Protein AF-A0A498FNX6-F1 (afdb_monomer_lite)

Radius of gyration: 14.19 Å; chains: 1; bounding box: 36×18×38 Å

Structure (mmCIF, N/CA/C/O backbone):
data_AF-A0A498FNX6-F1
#
_entry.id   AF-A0A498FNX6-F1
#
loop_
_atom_site.group_PDB
_atom_site.id
_atom_site.type_symbol
_atom_site.label_atom_id
_atom_site.label_alt_id
_atom_site.label_comp_id
_atom_site.label_asym_id
_atom_site.label_entity_id
_atom_site.label_seq_id
_atom_site.pdbx_PDB_ins_code
_atom_site.Cartn_x
_atom_site.Cartn_y
_atom_site.Cartn_z
_atom_site.occupancy
_atom_site.B_iso_or_equiv
_atom_site.auth_seq_id
_atom_site.auth_comp_id
_atom_site.auth_asym_id
_atom_site.auth_atom_id
_atom_site.pdbx_PDB_model_num
ATOM 1 N N . MET A 1 1 ? 12.917 11.177 -24.236 1.00 45.88 1 MET A N 1
ATOM 2 C CA . MET A 1 1 ? 13.044 10.300 -23.054 1.00 45.88 1 MET A CA 1
ATOM 3 C C . MET A 1 1 ? 11.652 9.976 -22.521 1.00 45.88 1 MET A C 1
ATOM 5 O O . MET A 1 1 ? 11.180 10.678 -21.636 1.00 45.88 1 MET A O 1
ATOM 9 N N . PRO A 1 2 ? 10.954 8.994 -23.106 1.00 53.09 2 PRO A N 1
ATOM 10 C CA . PRO A 1 2 ? 9.685 8.496 -22.571 1.00 53.09 2 PRO A CA 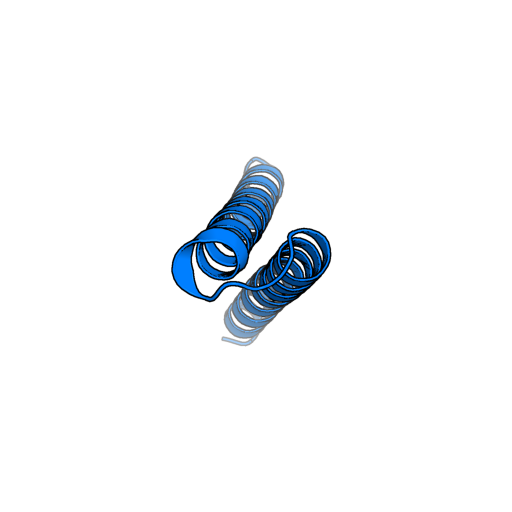1
ATOM 11 C C . PRO A 1 2 ? 9.834 7.560 -21.347 1.00 53.09 2 PRO A C 1
ATOM 13 O O . PRO A 1 2 ? 8.835 7.291 -20.690 1.00 53.09 2 PRO A O 1
ATOM 16 N N . ASP A 1 3 ? 11.048 7.127 -20.981 1.00 62.91 3 ASP A N 1
ATOM 17 C CA . ASP A 1 3 ? 11.241 6.071 -19.967 1.00 62.91 3 ASP A CA 1
ATOM 18 C C . ASP A 1 3 ? 11.218 6.563 -18.510 1.00 62.91 3 ASP A C 1
ATOM 20 O O . ASP A 1 3 ? 10.577 5.953 -17.658 1.00 62.91 3 ASP A O 1
ATOM 24 N N . ALA A 1 4 ? 11.827 7.715 -18.211 1.00 63.34 4 ALA A N 1
ATOM 25 C CA . ALA A 1 4 ? 11.900 8.222 -16.835 1.00 63.34 4 ALA A CA 1
ATOM 26 C C . ALA A 1 4 ? 10.522 8.593 -16.259 1.00 63.34 4 ALA A C 1
ATOM 28 O O . ALA A 1 4 ? 10.255 8.391 -15.079 1.00 63.34 4 ALA A O 1
ATOM 29 N N . SER A 1 5 ? 9.625 9.132 -17.090 1.00 67.38 5 SER A N 1
ATOM 30 C CA . SER A 1 5 ? 8.271 9.505 -16.665 1.00 67.38 5 SER A CA 1
ATOM 31 C C . SER A 1 5 ? 7.379 8.285 -16.423 1.00 67.38 5 SER A C 1
ATOM 33 O O . SER A 1 5 ? 6.547 8.313 -15.516 1.00 67.38 5 SER A O 1
ATOM 35 N N . ALA A 1 6 ? 7.557 7.216 -17.206 1.00 66.75 6 ALA A N 1
ATOM 36 C CA . ALA A 1 6 ? 6.843 5.957 -17.019 1.00 66.75 6 ALA A CA 1
ATOM 37 C C . ALA A 1 6 ? 7.305 5.234 -15.742 1.00 66.75 6 ALA A C 1
ATOM 39 O O . ALA A 1 6 ? 6.469 4.752 -14.976 1.00 66.75 6 ALA A O 1
ATOM 40 N N . ASP A 1 7 ? 8.611 5.239 -15.468 1.00 77.00 7 ASP A N 1
ATOM 41 C CA . ASP A 1 7 ? 9.201 4.652 -14.260 1.00 77.00 7 ASP A CA 1
ATOM 42 C C . ASP A 1 7 ? 8.746 5.374 -12.976 1.00 77.00 7 ASP A C 1
ATOM 44 O O . ASP A 1 7 ? 8.336 4.751 -11.989 1.00 77.00 7 ASP A O 1
ATOM 48 N N . LEU A 1 8 ? 8.674 6.710 -13.031 1.00 79.00 8 LEU A N 1
ATOM 49 C CA . LEU A 1 8 ? 8.118 7.531 -11.951 1.00 79.00 8 LEU A CA 1
ATOM 50 C C . LEU A 1 8 ? 6.625 7.256 -11.730 1.00 79.00 8 LEU A C 1
ATOM 52 O O . LEU A 1 8 ? 6.175 7.161 -10.588 1.00 79.00 8 LEU A O 1
ATOM 56 N N . GLY A 1 9 ? 5.862 7.102 -12.817 1.00 83.19 9 GLY A N 1
ATOM 57 C CA . GLY A 1 9 ? 4.444 6.747 -12.767 1.00 83.19 9 GLY A CA 1
ATOM 58 C C . GLY A 1 9 ? 4.206 5.374 -12.134 1.00 83.19 9 GLY A C 1
ATOM 59 O O . GLY A 1 9 ? 3.332 5.242 -11.278 1.00 83.19 9 GLY A O 1
ATOM 60 N N . SER A 1 10 ? 5.019 4.377 -12.491 1.00 85.06 10 SER A N 1
ATOM 61 C CA . SER A 1 10 ? 4.980 3.032 -11.901 1.00 85.06 10 SER A CA 1
ATOM 62 C C . SER A 1 10 ? 5.311 3.060 -10.405 1.00 85.06 10 SER A C 1
ATOM 64 O O . SER A 1 10 ? 4.568 2.511 -9.588 1.00 85.06 10 SER A O 1
ATOM 66 N N . THR A 1 11 ? 6.364 3.789 -10.022 1.00 89.38 11 THR A N 1
ATOM 67 C CA . THR A 1 11 ? 6.784 3.941 -8.620 1.00 89.38 11 THR A CA 1
ATOM 68 C C . THR A 1 11 ? 5.717 4.641 -7.775 1.00 89.38 11 THR A C 1
ATOM 70 O O . THR A 1 11 ? 5.392 4.186 -6.676 1.00 89.38 11 THR A O 1
ATOM 73 N N . LEU A 1 12 ? 5.117 5.719 -8.293 1.00 92.25 12 LEU A N 1
ATOM 74 C CA . LEU A 1 12 ? 4.007 6.417 -7.637 1.00 92.25 12 LEU A CA 1
ATOM 75 C C . LEU A 1 12 ? 2.752 5.544 -7.541 1.00 92.25 12 LEU A C 1
ATOM 77 O O . LEU A 1 12 ? 2.072 5.566 -6.516 1.00 92.25 12 LEU A O 1
ATOM 81 N N . GLY A 1 13 ? 2.460 4.756 -8.577 1.00 92.44 13 GLY A N 1
ATOM 82 C CA . GLY A 1 13 ? 1.366 3.788 -8.569 1.00 92.44 13 GLY A CA 1
ATOM 83 C C . GLY A 1 13 ? 1.554 2.729 -7.483 1.00 92.44 13 GLY A C 1
ATOM 84 O O . GLY A 1 13 ? 0.654 2.517 -6.672 1.00 92.44 13 GLY A O 1
ATOM 85 N N . ALA A 1 14 ? 2.741 2.124 -7.406 1.00 92.75 14 ALA A N 1
ATOM 86 C CA . ALA A 1 14 ? 3.083 1.145 -6.376 1.00 92.75 14 ALA A CA 1
ATOM 87 C C . ALA A 1 14 ? 2.997 1.741 -4.961 1.00 92.75 14 ALA A C 1
ATOM 89 O O . ALA A 1 14 ? 2.415 1.121 -4.069 1.00 92.75 14 ALA A O 1
ATOM 90 N N . LEU A 1 15 ? 3.505 2.964 -4.769 1.00 96.44 15 LEU A N 1
ATOM 91 C CA . LEU A 1 15 ? 3.400 3.705 -3.510 1.00 96.44 15 LEU A CA 1
ATOM 92 C C . LEU A 1 15 ? 1.936 3.907 -3.096 1.00 96.44 15 LEU A C 1
ATOM 94 O O . LEU A 1 15 ? 1.563 3.586 -1.967 1.00 96.44 15 LEU A O 1
ATOM 98 N N . ALA A 1 16 ? 1.110 4.431 -4.005 1.00 97.50 16 ALA A N 1
ATOM 99 C CA . ALA A 1 16 ? -0.291 4.728 -3.733 1.00 97.50 1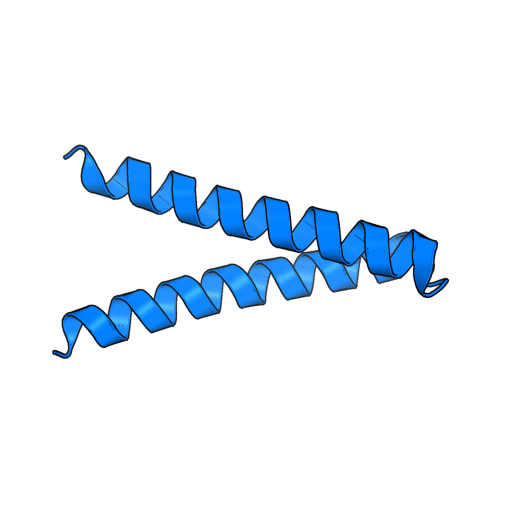6 ALA A CA 1
ATOM 100 C C . ALA A 1 16 ? -1.089 3.456 -3.419 1.00 97.50 16 ALA A C 1
ATOM 102 O O . ALA A 1 16 ? -1.852 3.431 -2.454 1.00 97.50 16 ALA A O 1
ATOM 103 N N . VAL A 1 17 ? -0.881 2.385 -4.190 1.00 97.62 17 VAL A N 1
ATOM 104 C CA . VAL A 1 17 ? -1.548 1.095 -3.975 1.00 97.62 17 VAL A CA 1
ATOM 105 C C . VAL A 1 17 ? -1.143 0.491 -2.632 1.00 97.62 17 VAL A C 1
ATOM 107 O O . VAL A 1 17 ? -2.021 0.096 -1.864 1.00 97.62 17 VAL A O 1
ATOM 110 N N . ALA A 1 18 ? 0.155 0.464 -2.315 1.00 97.94 18 ALA A N 1
ATOM 111 C CA . ALA A 1 18 ? 0.645 -0.045 -1.036 1.00 97.94 18 ALA A CA 1
ATOM 112 C C . ALA A 1 18 ? 0.071 0.754 0.142 1.00 97.94 18 ALA A C 1
ATOM 114 O O . ALA A 1 18 ? -0.443 0.160 1.089 1.00 97.94 18 ALA A O 1
ATOM 115 N N . PHE A 1 19 ? 0.091 2.088 0.054 1.00 98.25 19 PHE A N 1
ATOM 116 C CA . PHE A 1 19 ? -0.477 2.962 1.077 1.00 98.25 19 PHE A CA 1
ATOM 117 C C . PHE A 1 19 ? -1.967 2.680 1.300 1.00 98.25 19 PHE A C 1
ATOM 119 O O . PHE A 1 19 ? -2.374 2.363 2.417 1.00 98.25 19 PHE A O 1
ATOM 126 N N . VAL A 1 20 ? -2.779 2.742 0.240 1.00 98.44 20 VAL A N 1
ATOM 127 C CA . VAL A 1 20 ? -4.239 2.601 0.343 1.00 98.44 20 VAL A CA 1
ATOM 128 C C . VAL A 1 20 ? -4.629 1.214 0.843 1.00 98.44 20 VAL A C 1
ATOM 130 O O . VAL A 1 20 ? -5.430 1.109 1.772 1.00 98.44 20 VAL A O 1
ATOM 133 N N . LEU A 1 21 ? -4.063 0.149 0.266 1.00 98.50 21 LEU A N 1
ATOM 134 C CA . LEU A 1 21 ? -4.422 -1.216 0.649 1.00 98.50 21 LEU A CA 1
ATOM 135 C C . LEU A 1 21 ? -4.041 -1.506 2.097 1.00 98.50 21 LEU A C 1
ATOM 137 O O . LEU A 1 21 ? -4.877 -1.998 2.852 1.00 98.50 21 LEU A O 1
ATOM 141 N N . VAL A 1 22 ? -2.814 -1.174 2.504 1.00 98.44 22 VAL A N 1
ATOM 142 C CA . VAL A 1 22 ? -2.357 -1.464 3.866 1.00 98.44 22 VAL A CA 1
ATOM 143 C C . VAL A 1 22 ? -3.118 -0.621 4.881 1.00 98.44 22 VAL A C 1
ATOM 145 O O . VAL A 1 22 ? -3.587 -1.170 5.873 1.00 98.44 22 VAL A O 1
ATOM 148 N N . THR A 1 23 ? -3.336 0.672 4.625 1.00 98.38 23 THR A N 1
ATOM 149 C CA . THR A 1 23 ? -4.125 1.513 5.536 1.00 98.38 23 THR A CA 1
ATOM 150 C C . THR A 1 23 ? -5.553 1.002 5.690 1.00 98.38 23 THR A C 1
ATOM 152 O O . THR A 1 23 ? -6.031 0.872 6.819 1.00 98.38 23 THR A O 1
ATOM 155 N N . LEU A 1 24 ? -6.240 0.666 4.595 1.00 98.31 24 LEU A N 1
ATOM 156 C CA . LEU A 1 24 ? -7.611 0.166 4.684 1.00 98.31 24 LEU A CA 1
ATOM 157 C C . LEU A 1 24 ? -7.670 -1.192 5.381 1.00 98.31 24 LEU A C 1
ATOM 159 O O . LEU A 1 24 ? -8.496 -1.372 6.273 1.00 98.31 24 LEU A O 1
ATOM 163 N N . VAL A 1 25 ? -6.780 -2.124 5.048 1.00 98.38 25 VAL A N 1
ATOM 164 C CA . VAL A 1 25 ? -6.726 -3.442 5.695 1.00 98.38 25 VAL A CA 1
ATOM 165 C C . VAL A 1 25 ? -6.432 -3.303 7.194 1.00 98.38 25 VAL A C 1
ATOM 167 O O . VAL A 1 25 ? -7.145 -3.875 8.016 1.00 98.38 25 VAL A O 1
ATOM 170 N N . SER A 1 26 ? -5.449 -2.487 7.579 1.00 97.94 26 SER A N 1
ATOM 171 C CA . SER A 1 26 ? -5.124 -2.232 8.986 1.00 97.94 26 SER A CA 1
ATOM 172 C C . SER A 1 26 ? -6.278 -1.593 9.759 1.00 97.94 26 SER A C 1
ATOM 174 O O . SER A 1 26 ? -6.587 -2.043 10.863 1.00 97.94 26 SER A O 1
ATOM 176 N N . GLY A 1 27 ? -6.930 -0.576 9.191 1.00 96.88 27 GLY A N 1
ATOM 177 C CA . GLY A 1 27 ? -8.004 0.155 9.866 1.00 96.88 27 GLY A CA 1
ATOM 178 C C . GLY A 1 27 ? -9.338 -0.593 9.911 1.00 96.88 27 GLY A C 1
ATOM 179 O O . GLY A 1 27 ? -10.066 -0.482 10.892 1.00 96.88 27 GLY A O 1
ATOM 180 N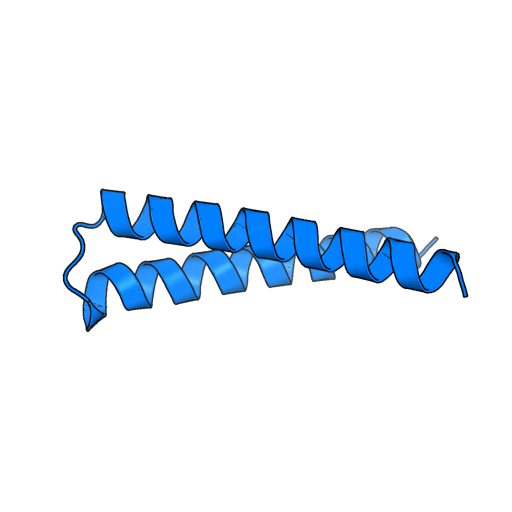 N . THR A 1 28 ? -9.667 -1.361 8.868 1.00 96.75 28 THR A N 1
ATOM 181 C CA . THR A 1 28 ? -10.988 -2.009 8.742 1.00 96.75 28 THR A CA 1
ATOM 182 C C . THR A 1 28 ? -10.998 -3.475 9.160 1.00 96.75 28 THR A C 1
ATOM 184 O O . THR A 1 28 ? -12.014 -3.934 9.674 1.00 96.75 28 THR A O 1
ATOM 187 N N . LEU A 1 29 ? -9.892 -4.207 8.972 1.00 97.38 29 LEU A N 1
ATOM 188 C CA . LEU A 1 29 ? -9.836 -5.651 9.236 1.00 97.38 29 LEU A CA 1
ATOM 189 C C . LEU A 1 29 ? -9.070 -5.994 10.516 1.00 97.38 29 LEU A C 1
ATOM 191 O O . LEU A 1 29 ? -9.426 -6.953 11.193 1.00 97.38 29 LEU A O 1
ATOM 195 N N . PHE A 1 30 ? -8.042 -5.216 10.866 1.00 96.81 30 PHE A N 1
ATOM 196 C CA . PHE A 1 30 ? -7.202 -5.488 12.041 1.00 96.81 30 PHE A CA 1
ATOM 197 C C . PHE A 1 30 ? -7.518 -4.614 13.263 1.00 96.81 30 PHE A C 1
ATOM 199 O O . PHE A 1 30 ? -6.944 -4.828 14.328 1.00 96.81 30 PHE A O 1
ATOM 206 N N . GLY A 1 31 ? -8.435 -3.650 13.138 1.00 94.94 31 GLY A N 1
ATOM 207 C CA . GLY A 1 31 ? -8.897 -2.827 14.261 1.00 94.94 31 GLY A CA 1
ATOM 208 C C . GLY A 1 31 ? -7.863 -1.828 14.791 1.00 94.94 31 GLY A C 1
ATOM 209 O O . GLY A 1 31 ? -8.038 -1.297 15.889 1.00 94.94 31 GLY A O 1
ATOM 210 N N . PHE A 1 32 ? -6.796 -1.551 14.032 1.00 97.56 32 PHE A N 1
ATOM 211 C CA . PHE A 1 32 ? -5.902 -0.438 14.345 1.00 97.56 32 PHE A CA 1
ATOM 212 C C . PHE A 1 32 ? -6.678 0.876 14.271 1.00 97.56 32 PHE A C 1
ATOM 214 O O . PHE A 1 32 ? -7.539 1.057 13.407 1.00 97.56 32 PHE A O 1
ATOM 221 N N . ASN A 1 33 ? -6.350 1.832 15.143 1.00 97.50 33 ASN A N 1
ATOM 222 C CA . ASN A 1 33 ? -6.933 3.162 14.996 1.00 97.50 33 ASN A CA 1
ATOM 223 C C . ASN A 1 33 ? -6.468 3.811 13.678 1.00 97.50 33 ASN A C 1
ATOM 225 O O . ASN A 1 33 ? -5.436 3.439 13.115 1.00 97.50 33 ASN A O 1
ATOM 229 N N . TRP A 1 34 ? -7.228 4.794 13.189 1.00 96.44 34 TRP A N 1
ATOM 230 C CA . TRP A 1 34 ? -6.975 5.414 11.883 1.00 96.44 34 TRP A CA 1
ATOM 231 C C . TRP A 1 34 ? -5.541 5.941 11.740 1.00 96.44 34 TRP A C 1
ATOM 233 O O . TRP A 1 34 ? -4.890 5.698 10.728 1.00 96.44 34 TRP A O 1
ATOM 243 N N . THR A 1 35 ? -5.007 6.586 12.780 1.00 97.94 35 THR A N 1
ATOM 244 C CA . THR A 1 35 ? -3.633 7.102 12.778 1.00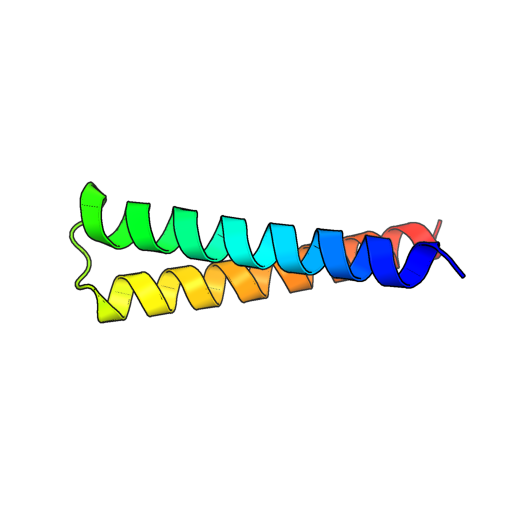 97.94 35 THR A CA 1
ATOM 245 C C . THR A 1 35 ? -2.604 5.975 12.661 1.00 97.94 35 THR A C 1
ATOM 247 O O . THR A 1 35 ? -1.700 6.060 11.836 1.00 97.94 35 THR A O 1
ATOM 250 N N . GLN A 1 36 ? -2.748 4.892 13.430 1.00 98.25 36 GLN A N 1
ATOM 251 C CA . GLN A 1 36 ? -1.873 3.715 13.344 1.00 98.25 36 GLN A CA 1
ATOM 252 C C . GLN A 1 36 ? -1.932 3.065 11.958 1.00 98.25 36 GLN A C 1
ATOM 254 O O . GLN A 1 36 ? -0.895 2.719 11.395 1.00 98.25 36 GLN A O 1
ATOM 259 N N . ALA A 1 37 ? -3.129 2.945 11.385 1.00 98.44 37 ALA A N 1
ATOM 260 C CA . ALA A 1 37 ? -3.330 2.382 10.056 1.00 98.44 37 ALA A CA 1
ATOM 261 C C . ALA A 1 37 ? -2.695 3.243 8.947 1.00 98.44 37 ALA A C 1
ATOM 263 O O . ALA A 1 37 ? -2.085 2.711 8.016 1.00 98.44 37 ALA A O 1
ATOM 264 N N . VAL A 1 38 ? -2.779 4.573 9.053 1.00 98.31 38 VAL A N 1
ATOM 265 C CA . VAL A 1 38 ? -2.107 5.506 8.130 1.00 98.31 38 VAL A CA 1
ATOM 266 C C . VAL A 1 38 ? -0.586 5.399 8.252 1.00 98.31 38 VAL A C 1
ATOM 268 O O . VAL A 1 38 ? 0.102 5.368 7.235 1.00 98.31 38 VAL A O 1
ATOM 271 N N . LEU A 1 39 ? -0.047 5.285 9.471 1.00 98.44 39 LEU A N 1
ATOM 272 C CA . LEU A 1 39 ? 1.394 5.106 9.689 1.00 98.44 39 LEU A CA 1
ATOM 273 C C . LEU A 1 39 ? 1.905 3.786 9.095 1.00 98.44 39 LEU A C 1
ATOM 275 O O . LEU A 1 39 ? 2.939 3.774 8.430 1.00 98.44 39 LEU A O 1
ATOM 279 N N . LEU A 1 40 ? 1.160 2.693 9.284 1.00 98.38 40 LEU A N 1
ATOM 280 C CA . LEU A 1 40 ? 1.464 1.392 8.683 1.00 98.38 40 LEU A CA 1
ATOM 281 C C . LEU A 1 40 ? 1.433 1.450 7.152 1.00 98.38 40 LEU A C 1
ATOM 283 O O . LEU A 1 40 ? 2.354 0.951 6.507 1.00 98.38 40 LEU A O 1
ATOM 287 N N . GLY A 1 41 ? 0.422 2.097 6.565 1.00 98.31 41 GLY A N 1
ATOM 288 C CA . GLY A 1 41 ? 0.355 2.288 5.115 1.00 98.31 41 GLY A CA 1
ATOM 289 C C . GLY A 1 41 ? 1.485 3.163 4.581 1.00 98.31 41 GLY A C 1
ATOM 290 O O . GLY A 1 41 ? 2.076 2.839 3.554 1.00 98.31 41 GLY A O 1
ATOM 291 N N . GLY A 1 42 ? 1.846 4.234 5.293 1.00 97.88 42 GLY A N 1
ATOM 292 C CA . GLY A 1 42 ? 2.980 5.089 4.935 1.00 97.88 42 GLY A CA 1
ATOM 293 C C . GLY A 1 42 ? 4.302 4.321 4.941 1.00 97.88 42 GLY A C 1
ATOM 294 O O . GLY A 1 42 ? 5.085 4.422 3.995 1.00 97.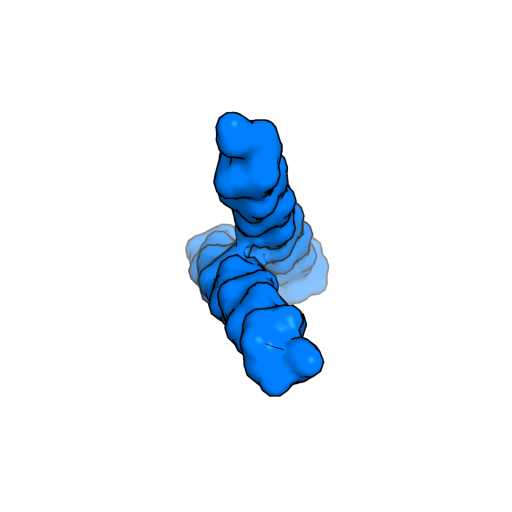88 42 GLY A O 1
ATOM 295 N N . PHE A 1 43 ? 4.520 3.489 5.962 1.00 98.12 43 PHE A N 1
ATOM 296 C CA . PHE A 1 43 ? 5.682 2.605 6.033 1.00 98.12 43 PHE A CA 1
ATOM 297 C C . PHE A 1 43 ? 5.704 1.586 4.886 1.00 98.12 43 PHE A C 1
ATOM 299 O O . PHE A 1 43 ? 6.720 1.453 4.207 1.00 98.12 43 PHE A O 1
ATOM 306 N N . ALA A 1 44 ? 4.583 0.912 4.616 1.00 98.00 44 ALA A N 1
ATOM 307 C CA . ALA A 1 44 ? 4.477 -0.026 3.500 1.00 98.00 44 ALA A CA 1
ATOM 308 C C . ALA A 1 44 ? 4.757 0.649 2.148 1.00 98.00 44 ALA A C 1
ATOM 310 O O . ALA A 1 44 ? 5.445 0.081 1.301 1.00 98.00 44 ALA A O 1
ATOM 311 N N . GLY A 1 45 ? 4.289 1.886 1.975 1.00 97.19 45 GLY A N 1
ATOM 312 C CA . GLY A 1 45 ? 4.601 2.715 0.820 1.00 97.19 45 GLY A CA 1
ATOM 313 C C . GLY A 1 45 ? 6.102 2.971 0.649 1.00 97.19 45 GLY A C 1
ATOM 314 O O . GLY A 1 45 ? 6.643 2.765 -0.437 1.00 97.19 45 GLY A O 1
ATOM 315 N N . ALA A 1 46 ? 6.803 3.347 1.723 1.00 97.06 46 ALA A N 1
ATOM 316 C CA . ALA A 1 46 ? 8.256 3.531 1.693 1.00 97.06 46 ALA A CA 1
ATOM 317 C C . ALA A 1 46 ? 9.001 2.229 1.342 1.00 97.06 46 ALA A C 1
ATOM 319 O O . ALA A 1 46 ? 9.936 2.247 0.539 1.00 97.06 46 ALA A O 1
ATOM 320 N N . VAL A 1 47 ? 8.559 1.091 1.890 1.00 97.38 47 VAL A N 1
ATOM 321 C CA . VAL A 1 47 ? 9.115 -0.236 1.571 1.00 97.38 47 VAL A CA 1
ATOM 322 C C . VAL A 1 47 ? 8.893 -0.599 0.100 1.00 97.38 47 VAL A C 1
ATOM 324 O O . VAL A 1 47 ? 9.803 -1.143 -0.530 1.00 97.38 47 VAL A O 1
ATOM 327 N N . ALA A 1 48 ? 7.731 -0.276 -0.473 1.00 95.75 48 ALA A N 1
ATOM 328 C CA . ALA A 1 48 ? 7.443 -0.524 -1.885 1.00 95.75 48 ALA A CA 1
ATOM 329 C C . ALA A 1 48 ? 8.402 0.251 -2.803 1.00 95.75 48 ALA A C 1
ATOM 331 O O . ALA A 1 48 ? 9.009 -0.338 -3.697 1.00 95.75 48 ALA A O 1
ATOM 332 N N . VAL A 1 49 ? 8.614 1.542 -2.527 1.00 94.56 49 VAL A N 1
ATOM 333 C CA . VAL A 1 49 ? 9.565 2.379 -3.280 1.00 94.56 49 VAL A CA 1
ATOM 334 C C . VAL A 1 49 ? 10.998 1.862 -3.130 1.00 94.56 49 VAL A C 1
ATOM 336 O O . VAL A 1 49 ? 11.706 1.712 -4.125 1.00 94.56 49 VAL A O 1
ATOM 339 N N . ALA A 1 50 ? 11.425 1.528 -1.909 1.00 94.12 50 ALA A N 1
ATOM 340 C CA . ALA A 1 50 ? 12.759 0.978 -1.667 1.00 94.12 50 ALA A CA 1
ATOM 341 C C . ALA A 1 50 ? 12.979 -0.357 -2.403 1.00 94.12 50 ALA A C 1
ATOM 343 O O . ALA A 1 50 ? 14.056 -0.596 -2.948 1.00 94.12 50 ALA A O 1
ATOM 344 N N . SER A 1 51 ? 11.952 -1.209 -2.459 1.00 91.31 51 SER A N 1
ATOM 345 C CA . SER A 1 51 ? 12.000 -2.490 -3.174 1.00 91.31 51 SER A CA 1
ATOM 346 C C . SER A 1 51 ? 12.098 -2.294 -4.686 1.00 91.31 51 SER A C 1
ATOM 348 O O . SER A 1 51 ? 12.880 -2.991 -5.336 1.00 91.31 51 SER A O 1
ATOM 350 N N . ALA A 1 52 ? 11.357 -1.329 -5.242 1.00 89.81 52 ALA A N 1
ATOM 351 C CA . ALA A 1 52 ? 11.443 -0.969 -6.656 1.00 89.81 52 ALA A CA 1
ATOM 352 C C . ALA A 1 52 ? 12.854 -0.477 -7.015 1.00 89.81 52 ALA A C 1
ATOM 354 O O . ALA A 1 52 ? 13.475 -0.995 -7.940 1.00 89.81 52 ALA A O 1
ATOM 355 N N . TRP A 1 53 ? 13.412 0.426 -6.206 1.00 89.81 53 TRP A N 1
ATOM 356 C CA . TRP A 1 53 ? 14.772 0.932 -6.394 1.00 89.81 53 TRP A CA 1
ATOM 357 C C . TRP A 1 53 ? 15.841 -0.163 -6.296 1.00 89.81 53 TRP A C 1
ATO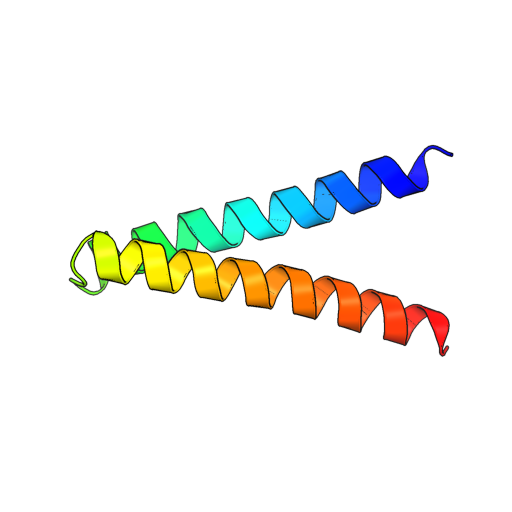M 359 O O . TRP A 1 53 ? 16.758 -0.222 -7.112 1.00 89.81 53 TRP A O 1
ATOM 369 N N . LEU A 1 54 ? 15.718 -1.063 -5.318 1.00 91.12 54 LEU A N 1
ATOM 370 C CA . LEU A 1 54 ? 16.655 -2.174 -5.162 1.00 91.12 54 LEU A CA 1
ATOM 371 C C . LEU A 1 54 ? 16.564 -3.163 -6.334 1.00 91.12 54 LEU A C 1
ATOM 373 O O . LEU A 1 54 ? 17.571 -3.747 -6.722 1.00 91.12 54 LEU A O 1
ATOM 377 N N . THR A 1 55 ? 15.368 -3.350 -6.893 1.00 89.06 55 THR A N 1
ATOM 378 C CA . THR A 1 55 ? 15.152 -4.183 -8.085 1.00 89.06 55 THR A CA 1
ATOM 379 C C . THR A 1 55 ? 15.794 -3.552 -9.315 1.00 89.06 55 THR A C 1
ATOM 381 O O . THR A 1 55 ? 16.498 -4.248 -10.037 1.00 89.06 55 THR A O 1
ATOM 384 N N . ALA A 1 56 ? 15.626 -2.239 -9.501 1.00 86.69 56 ALA A N 1
ATOM 385 C CA . ALA A 1 56 ? 16.265 -1.499 -10.586 1.00 86.69 56 ALA A CA 1
ATOM 386 C C . ALA A 1 56 ? 17.796 -1.607 -10.519 1.00 86.69 56 ALA A C 1
ATOM 388 O O . ALA A 1 56 ? 18.421 -1.968 -11.506 1.00 86.69 56 ALA A O 1
ATOM 389 N N . ARG A 1 57 ? 18.390 -1.423 -9.331 1.00 87.31 57 ARG A N 1
ATOM 390 C CA . ARG A 1 57 ? 19.842 -1.586 -9.143 1.00 87.31 57 ARG A CA 1
ATOM 391 C C . ARG A 1 57 ? 20.359 -2.970 -9.514 1.00 87.31 57 ARG A C 1
ATOM 393 O O . ARG A 1 57 ? 21.404 -3.077 -10.133 1.00 87.31 57 ARG A O 1
ATOM 400 N N . ARG A 1 58 ? 19.638 -4.033 -9.144 1.00 87.81 58 ARG A N 1
ATOM 401 C CA . ARG A 1 58 ? 20.048 -5.399 -9.508 1.00 87.81 58 ARG A CA 1
ATOM 402 C C . ARG A 1 58 ? 19.986 -5.649 -11.010 1.00 87.81 58 ARG A C 1
ATOM 404 O O . ARG A 1 58 ? 20.783 -6.425 -11.502 1.00 87.81 58 ARG A O 1
ATOM 411 N N . ALA A 1 59 ? 19.059 -5.003 -11.711 1.00 85.50 59 ALA A N 1
ATOM 412 C CA . ALA A 1 59 ? 18.968 -5.103 -13.162 1.00 85.50 59 ALA A CA 1
ATOM 413 C C . ALA A 1 59 ? 20.081 -4.329 -13.896 1.00 85.50 59 ALA A C 1
ATOM 415 O O . ALA A 1 59 ? 20.263 -4.551 -15.085 1.00 85.50 59 ALA A O 1
ATOM 416 N N . GLU A 1 60 ? 20.791 -3.416 -13.221 1.00 81.44 60 GLU A N 1
ATOM 417 C CA . GLU A 1 60 ? 21.956 -2.700 -13.769 1.00 81.44 60 GLU A CA 1
ATOM 418 C C . GLU A 1 60 ? 23.283 -3.449 -13.544 1.00 81.44 60 GLU A C 1
ATOM 420 O O . GLU A 1 60 ? 24.245 -3.199 -14.268 1.00 81.44 60 GLU A O 1
ATOM 425 N N . ASP A 1 61 ? 23.344 -4.331 -12.537 1.00 74.56 61 ASP A N 1
ATOM 426 C CA . ASP A 1 61 ? 24.530 -5.137 -12.201 1.00 74.56 61 ASP A CA 1
ATOM 427 C C . ASP A 1 61 ? 24.665 -6.422 -13.062 1.00 74.56 61 ASP A C 1
ATOM 429 O O . ASP A 1 61 ? 25.749 -7.011 -13.082 1.00 74.56 61 ASP A O 1
ATOM 433 N N . ASP A 1 62 ? 23.598 -6.844 -13.758 1.00 56.44 62 ASP A N 1
ATOM 434 C CA . ASP A 1 62 ? 23.551 -7.972 -14.719 1.00 56.44 62 ASP A CA 1
ATOM 435 C C . ASP A 1 62 ? 23.765 -7.504 -16.176 1.00 56.44 62 ASP A C 1
ATOM 437 O O . ASP A 1 62 ? 24.463 -8.222 -16.937 1.00 56.44 62 ASP A O 1
#

Sequence (62 aa):
MPDASADLGSTLGALAVAFVLVTLVSGTLFGFNWTQAVLLGGFAGAVAVASAWLTARRAEDD

Foldseek 3Di:
DVPVVVLVVVLVVQLVCQLVVQLCCCVPPVVDPNVVSNVRSNVSSVVSNVVSVVVVVVVVVD

pLDDT: mean 89.84, std 12.52, range [45.88, 98.5]

Secondary structure (DSSP, 8-state):
--HHHHHHHHHHHHHHHHHHHHHHHHHHTS---HHHHHHHHHHHHHHHHHHHHHHHHHHHH-